Protein AF-A0A150L6Q6-F1 (afdb_monomer_lite)

Foldseek 3Di:
DPPFDADPPPRARDKFFAWKWDFDDDPVQWTQWIQIRVHDIQGFTFRHNADDPDWMKTWMAGPLGQIAIWTWGDHPRDTDIPPTPLRVVLSVQSCVVCVPPPDRDRYDDVVNVVSSNVSRNVRGDD

Radius of gyration: 14.44 Å; chains: 1; bounding box: 46×26×42 Å

Sequence (126 aa):
MNNVLLCSVCKYDYTHFIGTIQVTDNDEYQAYEFMVNQKYPITVKTKYEYRSQGNLHLLFRCEDGHFFIKSFDGHKGNVFIDDNQLMDELASYLNEVYKEEEKRSLSFDYGLLGNIEEFLFSKKID

Secondary structure (DSSP, 8-state):
-------TTT--S-EEEEEEEEEEEETTTEEEEEEETTTEEEEEEEE---BSTTEEEEEEEETT--EEEEEEEEETTEEEES--HHHHHHHHHHHHHTTT-SS--SS--HHHHHHHHHHHHHTB--

pLDDT: mean 90.19, std 9.94, range [41.0, 98.44]

Organism: NCBI:txid46224

Structure (mmCIF, N/CA/C/O backbone):
data_AF-A0A150L6Q6-F1
#
_entry.id   AF-A0A150L6Q6-F1
#
loop_
_atom_site.group_PDB
_atom_site.id
_atom_site.type_symbol
_atom_site.label_atom_id
_atom_site.label_alt_id
_atom_site.label_comp_id
_atom_site.label_asym_id
_atom_site.label_entity_id
_atom_site.label_seq_id
_atom_site.pdbx_PDB_ins_code
_atom_site.Cartn_x
_atom_site.Cartn_y
_atom_site.Cartn_z
_atom_site.occupancy
_atom_site.B_iso_or_equiv
_atom_site.auth_seq_id
_atom_site.auth_comp_id
_atom_site.auth_asym_id
_atom_site.auth_atom_id
_atom_site.pdbx_PDB_model_num
ATOM 1 N N . MET A 1 1 ? -26.112 -5.915 -11.288 1.00 41.00 1 MET A N 1
ATOM 2 C CA . MET A 1 1 ? -25.055 -6.485 -10.427 1.00 41.00 1 MET A CA 1
ATOM 3 C C . MET A 1 1 ? -24.664 -5.404 -9.441 1.00 41.00 1 MET A C 1
ATOM 5 O O . MET A 1 1 ? -24.257 -4.341 -9.890 1.00 41.00 1 MET A O 1
ATOM 9 N N . ASN A 1 2 ? -24.872 -5.619 -8.141 1.00 44.91 2 ASN A N 1
ATOM 10 C CA . ASN A 1 2 ? -24.336 -4.709 -7.130 1.00 44.91 2 ASN A CA 1
ATOM 11 C C . ASN A 1 2 ? -22.831 -4.972 -7.061 1.00 44.91 2 ASN A C 1
ATOM 13 O O . ASN A 1 2 ? -22.418 -6.021 -6.573 1.00 44.91 2 ASN A O 1
ATOM 17 N N . ASN A 1 3 ? -22.029 -4.065 -7.615 1.00 54.59 3 ASN A N 1
ATOM 18 C CA . ASN A 1 3 ? -20.575 -4.109 -7.488 1.00 54.59 3 ASN A CA 1
ATOM 19 C C . ASN A 1 3 ? -20.215 -3.656 -6.070 1.00 54.59 3 ASN A C 1
ATOM 21 O O . ASN A 1 3 ? -19.904 -2.491 -5.846 1.00 54.59 3 ASN A O 1
ATOM 25 N N . VAL A 1 4 ? -20.349 -4.567 -5.109 1.00 69.00 4 VAL A N 1
ATOM 26 C CA . VAL A 1 4 ? -19.935 -4.336 -3.725 1.00 69.00 4 VAL A CA 1
ATOM 27 C C . VAL A 1 4 ? -18.464 -4.716 -3.611 1.00 69.00 4 VAL A C 1
ATOM 29 O O . VAL A 1 4 ? -18.081 -5.830 -3.974 1.00 69.00 4 VAL A O 1
ATOM 32 N N . LEU A 1 5 ? -17.635 -3.791 -3.130 1.00 81.44 5 LEU A N 1
ATOM 33 C CA . LEU A 1 5 ? -16.254 -4.098 -2.779 1.00 81.44 5 LEU A CA 1
ATOM 34 C C . LEU A 1 5 ? -16.265 -4.911 -1.481 1.00 81.44 5 LEU A C 1
ATOM 36 O O . LEU A 1 5 ? -16.525 -4.371 -0.414 1.00 81.44 5 LEU A O 1
ATOM 40 N N . LEU A 1 6 ? -16.018 -6.216 -1.583 1.00 87.31 6 LEU A N 1
ATOM 41 C CA . LEU A 1 6 ? -15.963 -7.093 -0.416 1.00 87.31 6 LEU A CA 1
ATOM 42 C C . LEU A 1 6 ? -14.563 -7.087 0.194 1.00 87.31 6 LEU A C 1
ATOM 44 O O . LEU A 1 6 ? -13.565 -7.173 -0.528 1.00 87.31 6 LEU A O 1
ATOM 48 N N . CYS A 1 7 ? -14.496 -7.091 1.525 1.00 88.81 7 CYS A N 1
ATOM 49 C CA . CYS A 1 7 ? -13.259 -7.351 2.249 1.00 88.81 7 CYS A CA 1
ATOM 50 C C . CYS A 1 7 ? -12.671 -8.694 1.793 1.00 88.81 7 CYS A C 1
ATOM 52 O O . CYS A 1 7 ? -13.328 -9.735 1.889 1.00 88.81 7 CYS A O 1
ATOM 54 N N . SER A 1 8 ? -11.429 -8.707 1.305 1.00 88.31 8 SER A N 1
ATOM 55 C CA . SER A 1 8 ? -10.797 -9.946 0.834 1.00 88.31 8 SER A CA 1
ATOM 56 C C . SER A 1 8 ? -10.602 -10.966 1.961 1.00 88.31 8 SER A C 1
ATOM 58 O O . SER A 1 8 ? -10.683 -12.165 1.681 1.00 88.31 8 SER A O 1
ATOM 60 N N . VAL A 1 9 ? -10.458 -10.487 3.204 1.00 87.75 9 VAL A N 1
ATOM 61 C CA . VAL A 1 9 ? -10.214 -11.271 4.424 1.00 87.75 9 VAL A CA 1
ATOM 62 C C . VAL A 1 9 ? -11.490 -11.940 4.949 1.00 87.75 9 VAL A C 1
ATOM 64 O O . VAL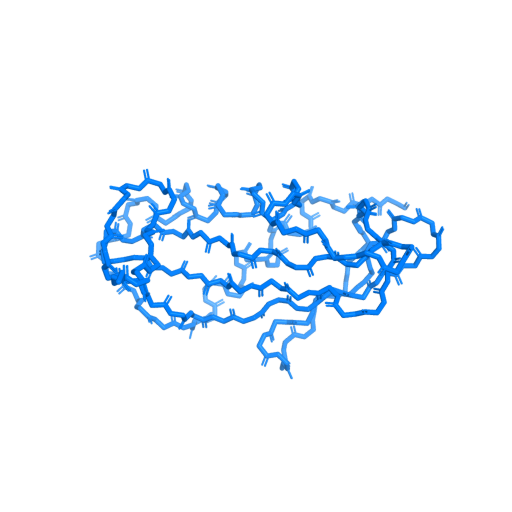 A 1 9 ? -11.567 -13.165 4.962 1.00 87.75 9 VAL A O 1
ATOM 67 N N . CYS A 1 10 ? -12.517 -11.171 5.338 1.00 90.50 10 CYS A N 1
ATOM 68 C CA . CYS A 1 10 ? -13.732 -11.712 5.978 1.00 90.50 10 CYS A CA 1
ATOM 69 C C . CYS A 1 10 ? -15.009 -11.637 5.124 1.00 90.50 10 CYS A C 1
ATOM 71 O O . CYS A 1 10 ? -16.068 -12.061 5.575 1.00 90.50 10 CYS A O 1
ATOM 73 N N . LYS A 1 11 ? -14.928 -11.123 3.888 1.00 88.88 11 LYS A N 1
ATOM 74 C CA . LYS A 1 11 ? -16.068 -10.934 2.964 1.00 88.88 11 LYS A CA 1
ATOM 75 C C . LYS A 1 11 ? -17.140 -9.942 3.437 1.00 88.88 11 LYS A C 1
ATOM 77 O O . LYS A 1 11 ? -18.223 -9.923 2.860 1.00 88.88 11 LYS A O 1
ATOM 82 N N . TYR A 1 12 ? -16.824 -9.091 4.416 1.00 84.38 12 TYR A N 1
ATOM 83 C CA . TYR A 1 12 ? -17.673 -7.962 4.812 1.00 84.38 12 TYR A CA 1
ATOM 84 C C . TYR A 1 12 ? -17.950 -7.030 3.622 1.00 84.38 12 TYR A C 1
ATOM 86 O O . TYR A 1 12 ? -17.063 -6.805 2.796 1.00 84.38 12 TYR A O 1
ATOM 94 N N . ASP A 1 13 ? -19.166 -6.500 3.540 1.00 83.19 13 ASP A N 1
ATOM 95 C CA . ASP A 1 13 ? -19.693 -5.708 2.423 1.00 83.19 13 ASP A CA 1
ATOM 96 C C . ASP A 1 13 ? -19.435 -4.201 2.544 1.00 83.19 13 ASP A C 1
ATOM 98 O O . ASP A 1 13 ? -19.246 -3.526 1.532 1.00 83.19 13 ASP A O 1
ATOM 102 N N . TYR A 1 14 ? -19.377 -3.671 3.766 1.00 81.56 14 TYR A N 1
ATOM 103 C CA . TYR A 1 14 ? -18.956 -2.293 4.021 1.00 81.56 14 TYR A CA 1
ATOM 104 C C . TYR A 1 14 ? -17.444 -2.192 4.232 1.00 81.56 14 TYR A C 1
ATOM 106 O O . TYR A 1 14 ? -16.867 -2.722 5.188 1.00 81.56 14 TYR A O 1
ATOM 114 N N . THR A 1 15 ? -16.798 -1.466 3.324 1.00 88.81 15 THR A N 1
ATOM 115 C CA . THR A 1 15 ? -15.360 -1.198 3.352 1.00 88.81 15 THR A CA 1
ATOM 116 C C . THR A 1 15 ? -15.106 0.284 3.145 1.00 88.81 15 THR A C 1
ATOM 118 O O . THR A 1 15 ? -15.659 0.887 2.224 1.00 88.81 15 THR A O 1
ATOM 121 N N . HIS A 1 16 ? -14.236 0.857 3.966 1.00 92.19 16 HIS A N 1
ATOM 122 C CA . HIS A 1 16 ? -13.851 2.260 3.906 1.00 92.19 16 HIS A CA 1
ATOM 123 C C . HIS A 1 16 ? -12.557 2.397 3.137 1.00 92.19 16 HIS A C 1
ATOM 125 O O . HIS A 1 16 ? -11.595 1.681 3.404 1.00 92.19 16 HIS A O 1
ATOM 131 N N . PHE A 1 17 ? -12.531 3.329 2.193 1.00 94.56 17 PHE A N 1
ATOM 132 C CA . PHE A 1 17 ? -11.289 3.775 1.585 1.00 94.56 17 PHE A CA 1
ATOM 133 C C . PHE A 1 17 ? -10.539 4.653 2.590 1.00 94.56 17 PHE A C 1
ATOM 135 O O . PHE A 1 17 ? -11.062 5.678 3.024 1.00 94.56 17 PHE A O 1
ATOM 142 N N . ILE A 1 18 ? -9.330 4.241 2.965 1.00 95.06 18 ILE A N 1
ATOM 143 C CA . ILE A 1 18 ? -8.541 4.898 4.012 1.00 95.06 18 ILE A CA 1
ATOM 144 C C . ILE A 1 18 ? -7.408 5.724 3.409 1.00 95.06 18 ILE A C 1
ATOM 146 O O . ILE A 1 18 ? -7.066 6.778 3.941 1.00 95.06 18 ILE A O 1
ATOM 150 N N . GLY A 1 19 ? -6.823 5.283 2.295 1.00 96.31 19 GLY A N 1
ATOM 151 C CA . GLY A 1 19 ? -5.738 6.033 1.684 1.00 96.31 19 GLY A CA 1
ATOM 152 C C . GLY A 1 19 ? -5.162 5.431 0.415 1.00 96.31 19 GLY A C 1
ATOM 153 O O . GLY A 1 19 ? -5.551 4.351 -0.024 1.00 96.31 19 GLY A O 1
ATOM 154 N N . THR A 1 20 ? -4.207 6.144 -0.169 1.00 97.81 20 THR A N 1
ATOM 155 C CA . THR A 1 20 ? -3.441 5.701 -1.336 1.00 97.81 20 THR A CA 1
ATOM 156 C C . THR A 1 20 ? -1.980 5.492 -0.987 1.00 97.81 20 THR A C 1
ATOM 158 O O . THR A 1 20 ? -1.417 6.278 -0.227 1.00 97.81 20 THR A O 1
ATOM 161 N N . ILE A 1 21 ? -1.337 4.536 -1.642 1.00 97.69 21 ILE A N 1
ATOM 162 C CA . ILE A 1 21 ? 0.118 4.401 -1.685 1.00 97.69 21 ILE A CA 1
ATOM 163 C C . ILE A 1 21 ? 0.511 4.439 -3.160 1.00 97.69 21 ILE A C 1
ATOM 165 O O . ILE A 1 21 ? 0.076 3.594 -3.936 1.00 97.69 21 ILE A O 1
ATOM 169 N N . GLN A 1 22 ? 1.274 5.449 -3.562 1.00 96.44 22 GLN A N 1
ATOM 170 C CA . GLN A 1 22 ? 1.866 5.523 -4.899 1.00 96.44 22 GLN A CA 1
ATOM 171 C C . GLN A 1 22 ? 3.330 5.126 -4.812 1.00 96.44 22 GLN A C 1
ATOM 173 O O . GLN A 1 22 ? 4.010 5.534 -3.872 1.00 96.44 22 GLN A O 1
ATOM 178 N N . VAL A 1 23 ? 3.806 4.343 -5.773 1.00 95.44 23 VAL A N 1
ATOM 179 C CA . VAL A 1 23 ? 5.175 3.821 -5.747 1.00 95.44 23 VAL A CA 1
ATOM 180 C C . VAL A 1 23 ? 5.953 4.338 -6.937 1.00 95.44 23 VAL A C 1
ATOM 182 O O . VAL A 1 23 ? 5.517 4.208 -8.082 1.00 95.44 23 VAL A O 1
ATOM 185 N N . THR A 1 24 ? 7.126 4.890 -6.648 1.00 93.50 24 THR A N 1
ATOM 186 C CA . THR A 1 24 ? 8.098 5.275 -7.661 1.00 93.50 24 THR A CA 1
ATOM 187 C C . THR A 1 24 ? 9.192 4.213 -7.727 1.00 93.50 24 THR A C 1
ATOM 189 O O . THR A 1 24 ? 9.891 3.960 -6.738 1.00 93.50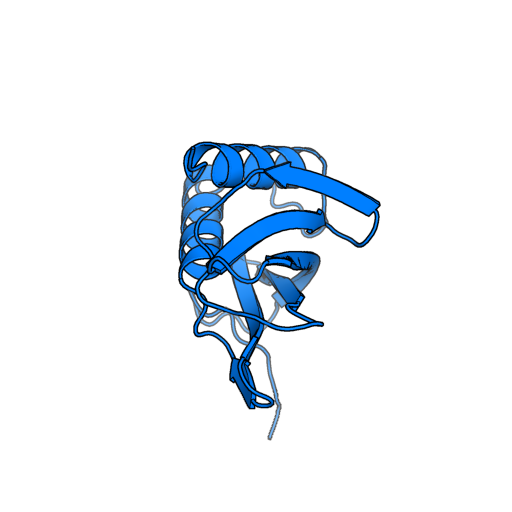 24 THR A O 1
ATOM 192 N N . ASP A 1 25 ? 9.315 3.580 -8.894 1.00 92.00 25 ASP A N 1
ATOM 193 C CA . ASP A 1 25 ? 10.259 2.498 -9.172 1.00 92.00 25 ASP A CA 1
ATOM 194 C C . ASP A 1 25 ? 11.347 2.894 -10.182 1.00 92.00 25 ASP A C 1
ATOM 196 O O . ASP A 1 25 ? 11.276 3.942 -10.832 1.00 92.00 25 ASP A O 1
ATOM 200 N N . ASN A 1 26 ? 12.385 2.064 -10.279 1.00 88.31 26 ASN A N 1
ATOM 201 C CA . ASN A 1 26 ? 13.478 2.220 -11.229 1.00 88.31 26 ASN A CA 1
ATOM 202 C C . ASN A 1 26 ? 13.666 0.988 -12.133 1.00 88.31 26 ASN A C 1
ATOM 204 O O . ASN A 1 26 ? 13.073 -0.078 -11.965 1.00 88.31 26 ASN A O 1
ATOM 208 N N . ASP A 1 27 ? 14.586 1.126 -13.086 1.00 86.00 27 ASP A N 1
ATOM 209 C CA . ASP A 1 27 ? 14.903 0.094 -14.074 1.00 86.00 27 ASP A CA 1
ATOM 210 C C . ASP A 1 27 ? 15.533 -1.185 -13.490 1.00 86.00 27 ASP A C 1
ATOM 212 O O . ASP A 1 27 ? 15.647 -2.187 -14.201 1.00 86.00 27 ASP A O 1
ATOM 216 N N . GLU A 1 28 ? 15.909 -1.168 -12.209 1.00 87.38 28 GLU A N 1
ATOM 217 C CA . GLU A 1 28 ? 16.516 -2.285 -11.484 1.00 87.38 28 GLU A CA 1
ATOM 218 C C . GLU A 1 28 ? 15.494 -3.125 -10.699 1.00 87.38 28 GLU A C 1
ATOM 220 O O . GLU A 1 28 ? 15.903 -3.977 -9.909 1.00 87.38 28 GLU A O 1
ATOM 225 N N . TYR A 1 29 ? 14.186 -2.927 -10.919 1.00 87.56 29 TYR A N 1
ATOM 226 C CA . TYR A 1 29 ? 13.108 -3.597 -10.170 1.00 87.56 29 TYR A CA 1
ATOM 227 C C . TYR A 1 29 ? 13.152 -3.260 -8.675 1.00 87.56 29 TYR A C 1
ATOM 229 O O . TYR A 1 29 ? 13.094 -4.128 -7.794 1.00 87.56 29 TYR A O 1
ATOM 237 N N . GLN A 1 30 ? 13.315 -1.969 -8.392 1.00 91.50 30 GLN A N 1
ATOM 238 C CA . GLN A 1 30 ? 13.375 -1.441 -7.038 1.00 91.50 30 GLN A CA 1
ATOM 239 C C . GLN A 1 30 ? 12.419 -0.264 -6.914 1.00 91.50 30 GLN A C 1
ATOM 241 O O . GLN A 1 30 ? 12.462 0.665 -7.720 1.00 91.50 30 GLN A O 1
ATOM 246 N N . ALA A 1 31 ? 11.610 -0.274 -5.863 1.00 92.62 31 ALA A N 1
ATOM 247 C CA . ALA A 1 31 ? 10.907 0.913 -5.412 1.00 92.62 31 ALA A CA 1
ATOM 248 C C . ALA A 1 31 ? 11.860 1.728 -4.540 1.00 92.62 31 ALA A C 1
ATOM 250 O O . ALA A 1 31 ? 12.526 1.154 -3.676 1.00 92.62 31 ALA A O 1
ATOM 251 N N . TYR A 1 32 ? 11.938 3.038 -4.766 1.00 93.38 32 TYR A N 1
ATOM 252 C CA . TYR A 1 32 ? 12.796 3.943 -3.990 1.00 93.38 32 TYR A CA 1
ATOM 253 C C . TYR A 1 32 ? 12.015 5.016 -3.225 1.00 93.38 32 TYR A C 1
ATOM 255 O O . TYR A 1 32 ? 12.559 5.640 -2.312 1.00 93.38 32 TYR A O 1
ATOM 263 N N . GLU A 1 33 ? 10.745 5.227 -3.569 1.00 95.12 33 GLU A N 1
ATOM 264 C CA . GLU A 1 33 ? 9.853 6.129 -2.849 1.00 95.12 33 GLU A CA 1
ATOM 265 C C . GLU A 1 33 ? 8.421 5.589 -2.834 1.00 95.12 33 GLU A C 1
ATOM 267 O O . GLU A 1 33 ? 7.891 5.160 -3.860 1.00 95.12 33 GLU A O 1
ATOM 272 N N . PHE A 1 34 ? 7.794 5.665 -1.661 1.00 96.62 34 PHE A N 1
ATOM 273 C CA . PHE A 1 34 ? 6.382 5.383 -1.442 1.00 96.62 34 PHE A CA 1
ATOM 274 C C . PHE A 1 34 ? 5.696 6.668 -0.981 1.00 96.62 34 PHE A C 1
ATOM 276 O O . PHE A 1 34 ? 5.980 7.185 0.097 1.00 96.62 34 PHE A O 1
ATOM 283 N N . MET A 1 35 ? 4.788 7.199 -1.790 1.00 97.38 35 MET A N 1
ATOM 284 C CA . MET A 1 35 ? 4.025 8.404 -1.486 1.00 97.38 35 MET A CA 1
ATOM 285 C C . MET A 1 35 ? 2.655 8.023 -0.918 1.00 97.38 35 MET A C 1
ATOM 287 O O . MET A 1 35 ? 1.742 7.631 -1.653 1.00 97.38 35 MET A O 1
ATOM 291 N N . VAL A 1 36 ? 2.488 8.166 0.397 1.00 97.62 36 VAL A N 1
ATOM 292 C CA . VAL A 1 36 ? 1.227 7.861 1.084 1.00 97.62 36 VAL A CA 1
ATOM 293 C C . VAL A 1 36 ? 0.317 9.091 1.084 1.00 97.62 36 VAL A C 1
ATOM 295 O O . VAL A 1 36 ? 0.726 10.196 1.449 1.00 97.62 36 VAL A O 1
ATOM 298 N N . ASN A 1 37 ? -0.935 8.911 0.655 1.00 96.12 37 ASN A N 1
ATOM 299 C CA . ASN A 1 37 ? -1.960 9.958 0.547 1.00 96.12 37 ASN A CA 1
ATOM 300 C C . ASN A 1 37 ? -1.507 11.220 -0.204 1.00 96.12 37 ASN A C 1
ATOM 302 O O . ASN A 1 37 ? -1.952 12.320 0.120 1.00 96.12 37 ASN A O 1
ATOM 306 N N . GLN A 1 38 ? -0.601 11.073 -1.181 1.00 94.44 38 GLN A N 1
ATOM 307 C CA . GLN A 1 38 ? -0.022 12.188 -1.951 1.00 94.44 38 GLN A CA 1
ATOM 308 C C . GLN A 1 38 ? 0.633 13.274 -1.075 1.00 94.44 38 GLN A C 1
ATOM 310 O O . GLN A 1 38 ? 0.766 14.424 -1.492 1.00 94.44 38 GLN A O 1
ATOM 315 N N . LYS A 1 39 ? 0.999 12.930 0.165 1.00 96.75 39 LYS A N 1
ATOM 316 C CA . LYS A 1 39 ? 1.428 13.897 1.180 1.00 96.75 39 LYS A CA 1
ATOM 317 C C . LYS A 1 39 ? 2.634 13.434 1.985 1.00 96.75 39 LYS A C 1
ATOM 319 O O . LYS A 1 39 ? 3.437 14.272 2.385 1.00 96.75 39 LYS A O 1
ATOM 324 N N . TYR A 1 40 ? 2.737 12.140 2.262 1.00 97.62 40 TYR A N 1
ATOM 325 C CA . TYR A 1 40 ? 3.739 11.584 3.162 1.00 97.62 40 TYR A CA 1
ATOM 326 C C . TYR A 1 40 ? 4.710 10.704 2.365 1.00 97.62 40 TYR A C 1
ATOM 328 O O . TYR A 1 40 ? 4.385 9.545 2.099 1.00 97.62 40 TYR A O 1
ATOM 336 N N . PRO A 1 41 ? 5.863 11.246 1.931 1.00 97.44 41 PRO A N 1
ATOM 337 C CA . PRO A 1 41 ? 6.879 10.458 1.247 1.00 97.44 41 PRO A CA 1
ATOM 338 C C . PRO A 1 41 ? 7.641 9.578 2.244 1.00 97.44 41 PRO A C 1
ATOM 340 O O . PRO A 1 41 ? 8.078 10.054 3.292 1.00 97.44 41 PRO A O 1
ATOM 343 N N . ILE A 1 42 ? 7.836 8.311 1.888 1.00 97.62 42 ILE A N 1
ATOM 344 C CA . ILE A 1 42 ? 8.694 7.353 2.588 1.00 97.62 42 ILE A CA 1
ATOM 345 C C . ILE A 1 42 ? 9.774 6.908 1.599 1.00 97.62 42 ILE A C 1
ATOM 347 O O . ILE A 1 42 ? 9.495 6.193 0.633 1.00 97.62 42 ILE A O 1
ATOM 351 N N . THR A 1 43 ? 11.011 7.357 1.812 1.00 96.81 43 THR A N 1
ATOM 352 C CA . THR A 1 43 ? 12.147 7.048 0.931 1.00 96.81 43 THR A CA 1
ATOM 353 C C . THR A 1 43 ? 12.880 5.809 1.432 1.00 96.81 43 THR A C 1
ATOM 355 O O . THR A 1 43 ? 13.629 5.862 2.408 1.00 96.81 43 THR A O 1
ATOM 358 N N . VAL A 1 44 ? 12.680 4.686 0.749 1.00 95.44 44 VAL A N 1
ATOM 359 C CA . VAL A 1 44 ? 13.292 3.400 1.088 1.00 95.44 44 VAL A CA 1
ATOM 360 C C . VAL A 1 44 ? 13.421 2.540 -0.161 1.00 95.44 44 VAL A C 1
ATOM 362 O O . VAL A 1 44 ? 12.497 2.448 -0.963 1.00 95.44 44 VAL A O 1
ATOM 365 N N . LYS A 1 45 ? 14.588 1.911 -0.316 1.00 95.06 45 LYS A N 1
ATOM 366 C CA . LYS A 1 45 ? 14.884 0.992 -1.413 1.00 95.06 45 LYS A CA 1
ATOM 367 C C . LYS A 1 45 ? 14.352 -0.393 -1.057 1.00 95.06 45 LYS A C 1
ATOM 369 O O . LYS A 1 45 ? 14.838 -0.997 -0.104 1.00 95.06 45 LYS A O 1
ATOM 374 N N . THR A 1 46 ? 13.374 -0.896 -1.797 1.00 94.31 46 THR A N 1
ATOM 375 C CA . THR A 1 46 ? 12.789 -2.235 -1.600 1.00 94.31 46 THR A CA 1
ATOM 376 C C . THR A 1 46 ? 12.686 -2.958 -2.938 1.00 94.31 46 THR A C 1
ATOM 378 O O . THR A 1 46 ? 12.608 -2.318 -3.988 1.00 94.31 46 THR A O 1
ATOM 381 N N . LYS A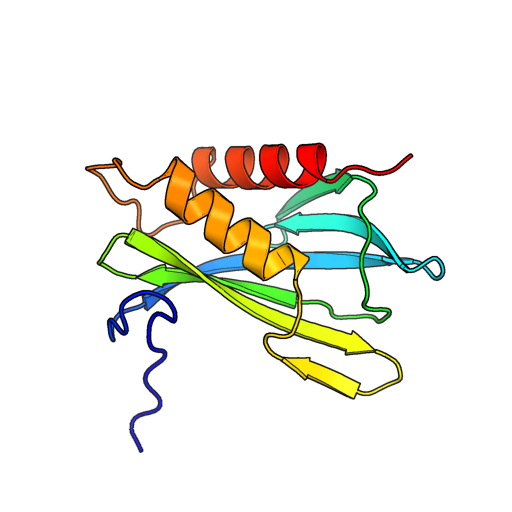 1 47 ? 12.708 -4.296 -2.925 1.00 93.12 47 LYS A N 1
ATOM 382 C CA . LYS A 1 47 ? 12.477 -5.079 -4.147 1.00 93.12 47 LYS A CA 1
ATOM 383 C C . LYS A 1 47 ? 11.052 -4.817 -4.649 1.00 93.12 47 LYS A C 1
ATOM 385 O O . LYS A 1 47 ? 10.108 -4.909 -3.869 1.00 93.12 47 LYS A O 1
ATOM 390 N N . TYR A 1 48 ? 10.905 -4.536 -5.941 1.00 90.88 48 TYR A N 1
ATOM 391 C CA . TYR A 1 48 ? 9.618 -4.211 -6.544 1.00 90.88 48 TYR A CA 1
ATOM 392 C C . TYR A 1 48 ? 9.520 -4.793 -7.954 1.00 90.88 48 TYR A C 1
ATOM 394 O O . TYR A 1 48 ? 10.324 -4.484 -8.826 1.00 90.88 48 TYR A O 1
ATOM 402 N N . GLU A 1 49 ? 8.566 -5.693 -8.176 1.00 85.12 49 GLU A N 1
ATOM 403 C CA . GLU A 1 49 ? 8.541 -6.533 -9.385 1.00 85.12 49 GLU A CA 1
ATOM 404 C C . GLU A 1 49 ? 7.944 -5.827 -10.614 1.00 85.12 49 GLU A C 1
ATOM 406 O O . GLU A 1 49 ? 8.047 -6.320 -11.740 1.00 85.12 49 GLU A O 1
ATOM 411 N N . TYR A 1 50 ? 7.382 -4.636 -10.411 1.00 86.00 50 TYR A N 1
ATOM 412 C CA . TYR A 1 50 ? 6.726 -3.831 -11.433 1.00 86.00 50 TYR A CA 1
ATOM 413 C C . TYR A 1 50 ? 7.610 -2.679 -11.902 1.00 86.00 50 TYR A C 1
ATOM 415 O O . TYR A 1 50 ? 8.507 -2.238 -11.189 1.00 86.00 50 TYR A O 1
ATOM 423 N N . ARG A 1 51 ? 7.391 -2.249 -13.152 1.00 77.25 51 ARG A N 1
ATOM 424 C CA . ARG A 1 51 ? 8.225 -1.237 -13.814 1.00 77.25 51 ARG A CA 1
ATOM 425 C C . ARG A 1 51 ? 7.376 -0.358 -14.714 1.00 77.25 51 ARG A C 1
ATOM 427 O O . ARG A 1 51 ? 7.226 -0.659 -15.909 1.00 77.25 51 ARG A O 1
ATOM 434 N N . SER A 1 52 ? 6.782 0.692 -14.149 1.00 72.19 52 SER A N 1
ATOM 435 C CA . SER A 1 52 ? 6.018 1.669 -14.926 1.00 72.19 52 SER A CA 1
ATOM 436 C C . SER A 1 52 ? 5.613 2.910 -14.137 1.00 72.19 52 SER A C 1
ATOM 438 O O . SER A 1 52 ? 5.566 2.930 -12.914 1.00 72.19 52 SER A O 1
ATOM 440 N N . GLN A 1 53 ? 5.217 3.946 -14.876 1.00 65.75 53 GLN A N 1
ATOM 441 C CA . GLN A 1 53 ? 4.526 5.087 -14.294 1.00 65.75 53 GLN A CA 1
ATOM 442 C C . GLN A 1 53 ? 3.097 4.689 -13.914 1.00 65.75 53 GLN A C 1
ATOM 444 O O . GLN A 1 53 ? 2.360 4.149 -14.738 1.00 65.75 53 GLN A O 1
ATOM 449 N N . GLY A 1 54 ? 2.694 5.021 -12.687 1.00 72.12 54 GLY A N 1
ATOM 450 C CA . GLY A 1 54 ? 1.308 4.886 -12.241 1.00 72.12 54 GLY A CA 1
ATOM 451 C C . GLY A 1 54 ? 1.015 3.698 -11.328 1.00 72.12 54 GLY A C 1
ATOM 452 O O . GLY A 1 54 ? -0.158 3.353 -11.206 1.00 72.12 54 GLY A O 1
ATOM 453 N N . ASN A 1 55 ? 2.023 3.108 -10.670 1.00 91.62 55 ASN A N 1
ATOM 454 C CA . ASN A 1 55 ? 1.766 2.118 -9.625 1.00 91.62 55 ASN A CA 1
ATOM 455 C C . ASN A 1 55 ? 1.021 2.785 -8.462 1.00 91.62 55 ASN A C 1
ATOM 457 O O . ASN A 1 55 ? 1.546 3.676 -7.781 1.00 91.62 55 ASN A O 1
ATOM 461 N N . LEU A 1 56 ? -0.234 2.390 -8.285 1.00 95.31 56 LEU A N 1
ATOM 462 C CA . LEU A 1 56 ? -1.156 2.970 -7.325 1.00 95.31 56 LEU A CA 1
ATOM 463 C C . LEU A 1 56 ? -1.836 1.850 -6.557 1.00 95.31 56 LEU A C 1
ATOM 465 O O . LEU A 1 56 ? -2.439 0.948 -7.132 1.00 95.31 56 LEU A O 1
ATOM 469 N N . HIS A 1 57 ? -1.817 1.976 -5.241 1.00 96.88 57 HIS A N 1
ATOM 470 C CA . HIS A 1 57 ? -2.447 1.033 -4.341 1.00 96.88 57 HIS A CA 1
ATOM 471 C C . HIS A 1 57 ? -3.473 1.759 -3.483 1.00 96.88 57 HIS A C 1
ATOM 473 O O . HIS A 1 57 ? -3.213 2.840 -2.947 1.00 96.88 57 HIS A O 1
ATOM 479 N N . LEU A 1 58 ? -4.659 1.175 -3.370 1.00 96.94 58 LEU A N 1
ATOM 480 C CA . LEU A 1 58 ? -5.771 1.703 -2.594 1.00 96.94 58 LEU A CA 1
ATOM 481 C C . LEU A 1 58 ? -5.899 0.885 -1.314 1.00 96.94 58 LEU A C 1
ATOM 483 O O . LEU A 1 58 ? -6.176 -0.312 -1.369 1.00 96.94 58 LEU A O 1
ATOM 487 N N . LEU A 1 59 ? -5.699 1.533 -0.172 1.00 97.06 59 LEU A N 1
ATOM 488 C CA . LEU A 1 59 ? -5.815 0.924 1.143 1.00 97.06 59 LEU A CA 1
ATOM 489 C C . LEU A 1 59 ? -7.247 1.057 1.653 1.00 97.06 59 LEU A C 1
ATOM 491 O O . LEU A 1 59 ? -7.786 2.163 1.759 1.00 97.06 59 LEU A O 1
ATOM 495 N N . PHE A 1 60 ? -7.833 -0.075 2.019 1.00 95.56 60 PHE A N 1
ATOM 496 C CA . PHE A 1 60 ? -9.165 -0.162 2.593 1.00 95.56 60 PHE A CA 1
ATOM 497 C C . PHE A 1 60 ? -9.127 -0.771 3.992 1.00 95.56 60 PHE A C 1
ATOM 499 O O . PHE A 1 60 ? -8.237 -1.559 4.313 1.00 95.56 60 PHE A O 1
ATOM 506 N N . ARG A 1 61 ? -10.141 -0.448 4.799 1.00 93.62 61 ARG A N 1
ATOM 507 C CA . ARG A 1 61 ? -10.427 -1.105 6.081 1.00 93.62 61 ARG A CA 1
ATOM 508 C C . ARG A 1 61 ? -11.912 -1.454 6.149 1.00 93.62 61 ARG A C 1
ATOM 510 O O . ARG A 1 61 ? -12.752 -0.608 5.848 1.00 93.62 61 ARG A O 1
ATOM 517 N N . CYS A 1 62 ? -12.260 -2.691 6.494 1.00 92.06 62 CYS A N 1
ATOM 518 C CA . CYS A 1 62 ? -13.663 -3.068 6.717 1.00 92.06 62 CYS A CA 1
ATOM 519 C C . CYS A 1 62 ? -14.118 -2.754 8.150 1.00 92.06 62 CYS A C 1
ATOM 521 O O . CYS A 1 62 ? -13.289 -2.504 9.023 1.00 92.06 62 CYS A O 1
ATOM 523 N N . GLU A 1 63 ? -15.423 -2.835 8.418 1.00 89.06 63 GLU A N 1
ATOM 524 C CA . GLU A 1 63 ? -15.991 -2.653 9.771 1.00 89.06 63 GLU A CA 1
ATOM 525 C C . GLU A 1 63 ? -15.431 -3.660 10.795 1.00 89.06 63 GLU A C 1
ATOM 527 O O . GLU A 1 63 ? -15.203 -3.335 11.964 1.00 89.06 63 GLU A O 1
ATOM 532 N N . ASP A 1 64 ? -15.087 -4.870 10.337 1.00 88.62 64 ASP A N 1
ATOM 533 C CA . ASP A 1 64 ? -14.382 -5.865 11.156 1.00 88.62 64 ASP A CA 1
ATOM 534 C C . ASP A 1 64 ? -12.915 -5.500 11.463 1.00 88.62 64 ASP A C 1
ATOM 536 O O . ASP A 1 64 ? -12.224 -6.228 12.169 1.00 88.62 64 ASP A O 1
ATOM 540 N N . GLY A 1 65 ? -12.436 -4.355 10.979 1.00 90.50 65 GLY A N 1
ATOM 541 C CA . GLY A 1 65 ? -11.104 -3.829 11.250 1.00 90.50 65 GLY A CA 1
ATOM 542 C C . GLY A 1 65 ? -10.015 -4.341 10.316 1.00 90.50 65 GLY A C 1
ATOM 543 O O . GLY A 1 65 ? -8.908 -3.812 10.394 1.00 90.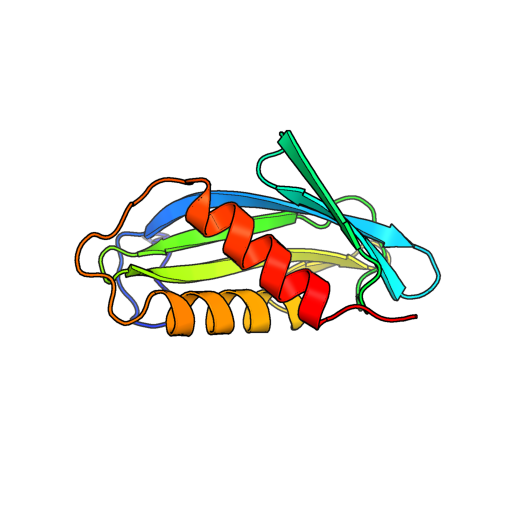50 65 GLY A O 1
ATOM 544 N N . HIS A 1 66 ? -10.318 -5.292 9.425 1.00 93.25 66 HIS A N 1
ATOM 545 C CA . HIS A 1 66 ? -9.331 -5.854 8.509 1.00 93.25 66 HIS A CA 1
ATOM 546 C C . HIS A 1 66 ? -8.914 -4.856 7.433 1.00 93.25 66 HIS A C 1
ATOM 548 O O . HIS A 1 66 ? -9.757 -4.279 6.737 1.00 93.25 66 HIS A O 1
ATOM 554 N N . PHE A 1 67 ? -7.607 -4.730 7.254 1.00 95.31 67 PHE A N 1
ATOM 555 C CA . PHE A 1 67 ? -6.989 -4.040 6.140 1.00 95.31 67 PHE A CA 1
ATOM 556 C C . PHE A 1 67 ? -6.926 -4.943 4.912 1.00 95.31 67 PHE A C 1
ATOM 558 O O . PHE A 1 67 ? -6.639 -6.138 5.001 1.00 95.31 67 PHE A O 1
ATOM 565 N N . PHE A 1 68 ? -7.159 -4.354 3.747 1.00 95.75 68 PHE A N 1
ATOM 566 C CA . PHE A 1 68 ? -6.827 -4.966 2.467 1.00 95.75 68 PHE A CA 1
ATOM 567 C C . PHE A 1 68 ? -6.438 -3.882 1.470 1.00 95.75 68 PHE A C 1
ATOM 569 O O . PHE A 1 68 ? -6.851 -2.727 1.594 1.00 95.75 68 PHE A O 1
ATOM 576 N N . ILE A 1 69 ? -5.634 -4.258 0.483 1.00 96.69 69 ILE A N 1
ATOM 577 C CA . ILE A 1 69 ? -5.123 -3.336 -0.523 1.00 96.69 69 ILE A CA 1
ATOM 578 C C . ILE A 1 69 ? -5.596 -3.803 -1.894 1.00 96.69 69 ILE A C 1
ATOM 580 O O . ILE A 1 69 ? -5.599 -4.998 -2.182 1.00 96.69 69 ILE A O 1
ATOM 584 N N . LYS A 1 70 ? -6.039 -2.852 -2.718 1.00 95.25 70 LYS A N 1
ATOM 585 C CA . LYS A 1 70 ? -6.251 -3.063 -4.149 1.00 95.25 70 LYS A CA 1
ATOM 586 C C . LYS A 1 70 ? -5.101 -2.447 -4.915 1.00 95.25 70 LYS A C 1
ATOM 588 O O .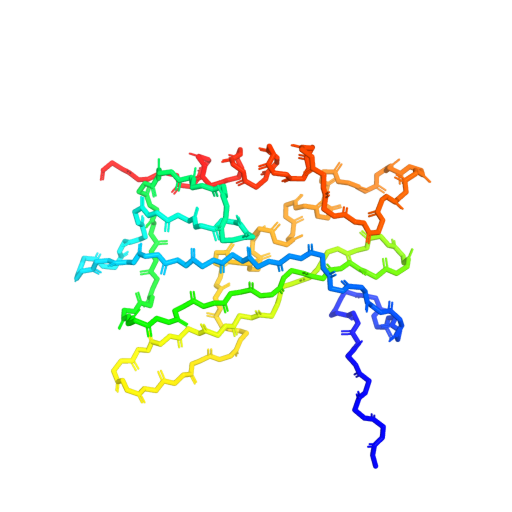 LYS A 1 70 ? -4.881 -1.241 -4.803 1.00 95.25 70 LYS A O 1
ATOM 593 N N . SER A 1 71 ? -4.375 -3.273 -5.652 1.00 94.75 71 SER A N 1
ATOM 594 C CA . SER A 1 71 ? -3.124 -2.885 -6.302 1.00 94.75 71 SER A CA 1
ATOM 595 C C . SER A 1 71 ? -3.321 -2.737 -7.797 1.00 94.75 71 SER A C 1
ATOM 597 O O . SER A 1 71 ? -3.981 -3.571 -8.411 1.00 94.75 71 SER A O 1
ATOM 599 N N . PHE A 1 72 ? -2.758 -1.675 -8.364 1.00 94.50 72 PHE A N 1
ATOM 600 C CA . PHE A 1 72 ? -2.737 -1.411 -9.794 1.00 94.50 72 PHE A CA 1
ATOM 601 C C . PHE A 1 72 ? -1.300 -1.104 -10.187 1.00 94.50 72 PHE A C 1
ATOM 603 O O . PHE A 1 72 ? -0.799 -0.015 -9.911 1.00 94.50 72 PHE A O 1
ATOM 610 N N . ASP A 1 73 ? -0.652 -2.063 -10.830 1.00 92.94 73 ASP A N 1
ATOM 611 C CA . ASP A 1 73 ? 0.766 -1.991 -11.142 1.00 92.94 73 ASP A CA 1
ATOM 612 C C . ASP A 1 73 ? 0.994 -2.034 -12.647 1.00 92.94 73 ASP A C 1
ATOM 614 O O . ASP A 1 73 ? 0.444 -2.874 -13.363 1.00 92.94 73 ASP A O 1
ATOM 618 N N . GLY A 1 74 ? 1.820 -1.125 -13.155 1.00 89.44 74 GLY A N 1
ATOM 619 C CA . GLY A 1 74 ? 2.148 -1.092 -14.570 1.00 89.44 74 GLY A CA 1
ATOM 620 C C . GLY A 1 74 ? 3.385 -1.934 -14.880 1.00 89.44 74 GLY A C 1
ATOM 621 O O . GLY A 1 74 ? 4.420 -1.837 -14.220 1.00 89.44 74 GLY A O 1
ATOM 622 N N . HIS A 1 75 ? 3.334 -2.715 -15.958 1.00 86.62 75 HIS A N 1
ATOM 623 C CA . HIS A 1 75 ? 4.532 -3.327 -16.528 1.00 86.62 75 HIS A CA 1
ATOM 624 C C . HIS A 1 75 ? 4.375 -3.547 -18.037 1.00 86.62 75 HIS A C 1
ATOM 626 O O . HIS A 1 75 ? 3.435 -4.194 -18.501 1.00 86.62 75 HIS A O 1
ATOM 632 N N . LYS A 1 76 ? 5.317 -3.005 -18.825 1.00 84.44 76 LYS A N 1
ATOM 633 C CA . LYS A 1 76 ? 5.375 -3.151 -20.299 1.00 84.44 76 LYS A CA 1
ATOM 634 C C . LYS A 1 76 ? 4.063 -2.792 -21.022 1.00 84.44 76 LYS A C 1
ATOM 636 O O . LYS A 1 76 ? 3.662 -3.471 -21.962 1.00 84.44 76 LYS A O 1
ATOM 641 N N . GLY A 1 77 ? 3.399 -1.722 -20.583 1.00 82.44 77 GLY A N 1
ATOM 642 C CA . GLY A 1 77 ? 2.147 -1.240 -21.180 1.00 82.44 77 GLY A CA 1
ATOM 643 C C . GLY A 1 77 ? 0.890 -2.005 -20.750 1.00 82.44 77 GLY A C 1
ATOM 644 O O . GLY A 1 77 ? -0.193 -1.670 -21.217 1.00 82.44 77 GLY A O 1
ATOM 645 N N . ASN A 1 78 ? 1.018 -2.989 -19.855 1.00 86.81 78 ASN A N 1
ATOM 646 C CA . ASN A 1 78 ? -0.108 -3.663 -19.212 1.00 86.81 78 ASN A CA 1
ATOM 647 C C . ASN A 1 78 ? -0.280 -3.163 -17.775 1.00 86.81 78 ASN A C 1
ATOM 649 O O . ASN A 1 78 ? 0.692 -2.732 -17.152 1.00 86.81 78 ASN A O 1
ATOM 653 N N . VAL A 1 79 ? -1.506 -3.269 -17.257 1.00 88.62 79 VAL A N 1
ATOM 654 C CA . VAL A 1 79 ? -1.828 -3.046 -15.843 1.00 88.62 79 VAL A CA 1
ATOM 655 C C . VAL A 1 79 ? -2.191 -4.387 -15.215 1.00 88.62 79 VAL A C 1
ATOM 657 O O . VAL A 1 79 ? -3.092 -5.073 -15.699 1.00 88.62 79 VAL A O 1
ATOM 660 N N . PHE A 1 80 ? -1.486 -4.740 -14.149 1.00 89.81 80 PHE A N 1
ATOM 661 C CA . PHE A 1 80 ? -1.723 -5.910 -13.317 1.00 89.81 80 PHE A CA 1
ATOM 662 C C . PHE A 1 80 ? -2.518 -5.468 -12.092 1.00 89.81 80 PHE A C 1
ATOM 664 O O . PHE A 1 80 ? -2.252 -4.407 -11.525 1.00 89.81 80 PHE A O 1
ATOM 671 N N . ILE A 1 81 ? -3.539 -6.244 -11.732 1.00 91.25 81 ILE A N 1
ATOM 672 C CA . ILE A 1 81 ? -4.452 -5.912 -10.638 1.00 91.25 81 ILE A CA 1
ATOM 673 C C . ILE A 1 81 ? -4.343 -6.997 -9.577 1.00 91.25 81 ILE A C 1
ATOM 675 O O . ILE A 1 81 ? -4.502 -8.170 -9.906 1.00 91.25 81 ILE A O 1
ATOM 679 N N . ASP A 1 82 ? -4.128 -6.586 -8.326 1.00 88.94 82 ASP A N 1
ATOM 680 C CA . ASP A 1 82 ? -4.046 -7.471 -7.153 1.00 88.94 82 ASP A CA 1
ATOM 681 C C . ASP A 1 82 ? -3.006 -8.606 -7.297 1.00 88.94 82 ASP A C 1
ATOM 683 O O . ASP A 1 82 ? -3.246 -9.732 -6.871 1.00 88.94 82 ASP A O 1
ATOM 687 N N . ASP A 1 83 ? -1.853 -8.305 -7.905 1.00 87.06 83 ASP A N 1
ATOM 688 C CA . ASP A 1 83 ? -0.746 -9.255 -8.133 1.00 87.06 83 ASP A CA 1
ATOM 689 C C . ASP A 1 83 ? 0.574 -8.740 -7.507 1.00 87.06 83 ASP A C 1
ATOM 691 O O . ASP A 1 83 ? 1.683 -9.079 -7.918 1.00 87.06 83 ASP A O 1
ATOM 695 N N . ASN A 1 84 ? 0.477 -7.838 -6.522 1.00 91.62 84 ASN A N 1
ATOM 696 C CA . ASN A 1 84 ? 1.635 -7.217 -5.876 1.00 91.62 84 ASN A CA 1
ATOM 697 C C . ASN A 1 84 ? 1.883 -7.806 -4.484 1.00 91.62 84 ASN A C 1
ATOM 699 O O . ASN A 1 84 ? 1.278 -7.385 -3.495 1.00 91.62 84 ASN A O 1
ATOM 703 N N . GLN A 1 85 ? 2.853 -8.723 -4.415 1.00 93.75 85 GLN A N 1
ATOM 704 C CA . GLN A 1 85 ? 3.231 -9.420 -3.185 1.00 93.75 85 GLN A CA 1
ATOM 705 C C . GLN A 1 85 ? 3.621 -8.465 -2.043 1.00 93.75 85 GLN A C 1
ATOM 707 O O . GLN A 1 85 ? 3.287 -8.728 -0.890 1.00 93.75 85 GLN A O 1
ATOM 712 N N . LEU A 1 86 ? 4.296 -7.343 -2.327 1.00 95.25 86 LEU A N 1
ATOM 713 C CA . LEU A 1 86 ? 4.695 -6.388 -1.285 1.00 95.25 86 LEU A CA 1
ATOM 714 C C . LEU A 1 86 ? 3.466 -5.769 -0.601 1.00 95.25 86 LEU A C 1
ATOM 716 O O . LEU A 1 86 ? 3.472 -5.560 0.612 1.00 95.25 86 LEU A O 1
ATOM 720 N N . MET A 1 87 ? 2.406 -5.505 -1.367 1.00 96.56 87 MET A N 1
ATOM 721 C CA . MET A 1 87 ? 1.149 -4.972 -0.838 1.00 96.56 87 MET A CA 1
ATOM 722 C C . MET A 1 87 ? 0.332 -6.026 -0.091 1.00 96.56 87 MET A C 1
ATOM 724 O O . MET A 1 87 ? -0.267 -5.710 0.937 1.00 96.56 87 MET A O 1
ATOM 728 N N . ASP A 1 88 ? 0.339 -7.277 -0.549 1.00 95.50 88 ASP A N 1
ATOM 729 C CA . ASP A 1 88 ? -0.307 -8.380 0.173 1.00 95.50 88 ASP A CA 1
ATOM 730 C C . ASP A 1 88 ? 0.356 -8.626 1.536 1.00 95.50 88 ASP A C 1
ATOM 732 O O . ASP A 1 88 ? -0.315 -8.815 2.559 1.00 95.50 88 ASP A O 1
ATOM 736 N N . GLU A 1 89 ? 1.687 -8.566 1.571 1.00 97.44 89 GLU A N 1
ATOM 737 C CA . GLU A 1 89 ? 2.469 -8.655 2.800 1.00 97.44 89 GLU A CA 1
ATOM 738 C C . GLU A 1 89 ? 2.222 -7.456 3.723 1.00 97.44 89 GLU A C 1
ATOM 740 O O . GLU A 1 89 ? 2.059 -7.654 4.928 1.00 97.44 89 GLU A O 1
ATOM 745 N N . LEU A 1 90 ? 2.119 -6.235 3.180 1.00 97.94 90 LEU A N 1
ATOM 746 C CA . LEU A 1 90 ? 1.766 -5.043 3.957 1.00 97.94 90 LEU A CA 1
ATOM 747 C C . LEU A 1 90 ? 0.375 -5.183 4.585 1.00 97.94 90 LEU A C 1
ATOM 749 O O . LEU A 1 90 ? 0.212 -4.947 5.780 1.00 97.94 90 LEU A O 1
ATOM 753 N N . ALA A 1 91 ? -0.631 -5.595 3.811 1.00 97.38 91 ALA A N 1
ATOM 754 C CA . ALA A 1 91 ? -1.981 -5.799 4.330 1.00 97.38 91 ALA A CA 1
ATOM 755 C C . ALA A 1 91 ? -1.997 -6.861 5.443 1.00 97.38 91 ALA A C 1
ATOM 757 O O . ALA A 1 91 ? -2.654 -6.679 6.468 1.00 97.38 91 ALA A O 1
ATOM 758 N N . SER A 1 92 ? -1.241 -7.947 5.270 1.00 97.81 92 SER A N 1
ATOM 759 C CA . SER A 1 92 ? -1.097 -9.001 6.280 1.00 97.81 92 SER A CA 1
ATOM 760 C C . SER A 1 92 ? -0.428 -8.486 7.558 1.00 97.81 92 SER A C 1
ATOM 762 O O . SER A 1 92 ? -0.940 -8.719 8.650 1.00 97.81 92 SER A O 1
ATOM 764 N N . TYR A 1 93 ? 0.664 -7.728 7.428 1.00 98.25 93 TYR A N 1
ATOM 765 C CA . TYR A 1 93 ? 1.347 -7.087 8.553 1.00 98.25 93 TYR A CA 1
ATOM 766 C C . TYR A 1 93 ? 0.412 -6.151 9.328 1.00 98.25 93 TYR A C 1
ATOM 768 O O . TYR A 1 93 ? 0.300 -6.268 10.547 1.00 98.25 93 TYR A O 1
ATOM 776 N N . LEU A 1 94 ? -0.321 -5.275 8.631 1.00 96.88 94 LEU A N 1
ATOM 777 C CA . LEU A 1 94 ? -1.274 -4.363 9.266 1.00 96.88 94 LEU A CA 1
ATOM 778 C C . LEU A 1 94 ? -2.378 -5.128 10.011 1.00 96.88 94 LEU A C 1
ATOM 780 O O . LEU A 1 94 ? -2.737 -4.760 11.125 1.00 96.88 94 LEU A O 1
ATOM 784 N N . ASN A 1 95 ? -2.898 -6.215 9.441 1.00 96.19 95 ASN A N 1
ATOM 785 C CA . ASN A 1 95 ? -3.902 -7.037 10.119 1.00 96.19 95 ASN A CA 1
ATOM 786 C C . ASN A 1 95 ? -3.385 -7.684 11.410 1.00 96.19 95 ASN A C 1
ATOM 788 O O . ASN A 1 95 ? -4.148 -7.797 12.366 1.00 96.19 95 ASN A O 1
ATOM 792 N N . GLU A 1 96 ? -2.112 -8.080 11.461 1.00 96.12 96 GLU A N 1
ATOM 793 C CA . GLU A 1 96 ? -1.512 -8.630 12.680 1.00 96.12 96 GLU A CA 1
ATOM 794 C C . GLU A 1 96 ? -1.254 -7.545 13.732 1.00 96.12 96 GLU A C 1
ATOM 796 O O . GLU A 1 96 ? -1.634 -7.721 14.889 1.00 96.12 96 GLU A O 1
ATOM 801 N N . VAL A 1 97 ? -0.688 -6.397 13.339 1.00 95.31 97 VAL A N 1
ATOM 802 C CA . VAL A 1 97 ? -0.424 -5.270 14.257 1.00 95.31 97 VAL A CA 1
ATOM 803 C C . VAL A 1 97 ? -1.709 -4.763 14.913 1.00 95.31 97 VAL A C 1
ATOM 805 O O . VAL A 1 97 ? -1.730 -4.462 16.105 1.00 95.31 97 VAL A O 1
ATOM 808 N N . TYR A 1 98 ? -2.796 -4.693 14.147 1.00 93.50 98 TYR A N 1
ATOM 809 C CA . TYR A 1 98 ? -4.064 -4.111 14.587 1.00 93.50 98 TYR A CA 1
ATOM 810 C C . TYR A 1 98 ? -5.094 -5.139 15.077 1.00 93.50 98 TYR A C 1
ATOM 812 O O . TYR A 1 98 ? -6.250 -4.789 15.323 1.00 93.50 98 TYR A O 1
ATOM 820 N N . LYS A 1 99 ? -4.697 -6.404 15.245 1.00 90.88 99 LYS A N 1
ATOM 821 C CA . LYS A 1 99 ? -5.599 -7.516 15.579 1.00 90.88 99 LYS A CA 1
ATOM 822 C C . LYS A 1 99 ? -6.380 -7.316 16.880 1.00 90.88 99 LYS A C 1
ATOM 824 O O . LYS A 1 99 ? -7.545 -7.702 16.961 1.00 90.88 99 LYS A O 1
ATOM 829 N N . GLU A 1 100 ? -5.742 -6.725 17.887 1.00 86.00 100 GLU A N 1
ATOM 830 C CA . GLU A 1 100 ? -6.308 -6.524 19.231 1.00 86.00 100 GLU A CA 1
ATOM 831 C C . GLU A 1 100 ? -6.853 -5.102 19.454 1.00 86.00 100 GLU A C 1
ATOM 833 O O . GLU A 1 100 ? -7.263 -4.751 20.560 1.00 86.00 100 GLU A O 1
ATOM 838 N N . GLU A 1 101 ? -6.874 -4.253 18.423 1.00 83.44 101 GLU A N 1
ATOM 839 C CA . GLU A 1 101 ? -7.283 -2.859 18.572 1.00 83.44 101 GLU A CA 1
ATOM 840 C C . GLU A 1 101 ? -8.813 -2.739 18.747 1.00 83.44 101 GLU A C 1
ATOM 842 O O . GLU A 1 101 ? -9.589 -2.842 17.792 1.00 83.44 101 GLU A O 1
ATOM 847 N N . GLU A 1 102 ? -9.262 -2.496 19.986 1.00 65.81 102 GLU A N 1
ATOM 848 C CA . GLU A 1 102 ? -10.688 -2.339 20.332 1.00 65.81 102 GLU A CA 1
ATOM 849 C C . GLU A 1 102 ? -11.338 -1.103 19.683 1.00 65.81 102 GLU A C 1
ATOM 851 O O . GLU A 1 102 ? -12.546 -1.088 19.435 1.00 65.81 102 GLU A O 1
ATOM 856 N N . LYS A 1 103 ? -10.556 -0.051 19.396 1.00 64.25 103 LYS A N 1
ATOM 857 C CA . LYS A 1 103 ? -11.030 1.190 18.761 1.00 64.25 103 LYS A CA 1
ATOM 858 C C . LYS A 1 103 ? -10.502 1.303 17.340 1.00 64.25 103 LYS A C 1
ATOM 860 O O . LYS A 1 103 ? -9.425 1.833 17.097 1.00 64.25 103 LYS A O 1
ATOM 865 N N . ARG A 1 104 ? -11.318 0.853 16.394 1.00 72.25 104 ARG A N 1
ATOM 866 C CA . ARG A 1 104 ? -10.992 0.854 14.968 1.00 72.25 104 ARG A CA 1
ATOM 867 C C . ARG A 1 104 ? -11.223 2.242 14.382 1.00 72.25 104 ARG A C 1
ATOM 869 O O . ARG A 1 104 ? -12.356 2.627 14.104 1.00 72.25 104 ARG A O 1
ATOM 876 N N . SER A 1 105 ? -10.149 3.003 14.190 1.00 79.00 105 SER A N 1
ATOM 877 C CA . SER A 1 105 ? -10.207 4.198 13.345 1.00 79.00 105 SER A CA 1
ATOM 878 C C . SER A 1 105 ? -10.529 3.781 11.906 1.00 79.00 105 SER A C 1
ATOM 880 O O . SER A 1 105 ? -9.767 3.053 11.269 1.00 79.00 105 SER A O 1
ATOM 882 N N . LEU A 1 106 ? -11.657 4.248 11.372 1.00 86.25 106 LEU A N 1
ATOM 883 C CA . LEU A 1 106 ? -12.026 4.088 9.957 1.00 86.25 106 LEU A CA 1
ATOM 884 C C . LEU A 1 106 ? -11.458 5.230 9.098 1.00 86.25 106 LEU A C 1
ATOM 886 O O . LEU A 1 106 ? -11.987 5.560 8.041 1.00 86.25 106 LEU A O 1
ATOM 890 N N . SER A 1 107 ? -10.390 5.866 9.576 1.00 88.50 107 SER A N 1
ATOM 891 C CA . SER A 1 107 ? -9.721 6.981 8.919 1.00 88.50 107 SER A CA 1
ATOM 892 C C . SER A 1 107 ? -8.212 6.804 8.979 1.00 88.50 107 SER A C 1
ATOM 894 O O . SER A 1 107 ? -7.695 6.088 9.835 1.00 88.50 107 SER A O 1
ATOM 896 N N . PHE A 1 108 ? -7.505 7.460 8.063 1.00 92.31 108 PHE A N 1
ATOM 897 C CA . PHE A 1 108 ? -6.052 7.463 8.081 1.00 92.31 108 PHE A CA 1
ATOM 898 C C . PHE A 1 108 ? -5.535 8.269 9.273 1.00 92.31 108 PHE A C 1
ATOM 900 O O . PHE A 1 108 ? -5.933 9.419 9.463 1.00 92.31 108 PHE A O 1
ATOM 907 N N . ASP A 1 109 ? -4.605 7.696 10.029 1.00 92.69 109 ASP A N 1
ATOM 908 C CA . ASP A 1 109 ? -3.941 8.358 11.147 1.00 92.69 109 ASP A CA 1
ATOM 909 C C . ASP A 1 109 ? -2.418 8.150 11.113 1.00 92.69 109 ASP A C 1
ATOM 911 O O . ASP A 1 109 ? -1.870 7.426 10.278 1.00 92.69 109 ASP A O 1
ATOM 915 N N . TYR A 1 110 ? -1.711 8.845 12.007 1.00 94.50 110 TYR A N 1
ATOM 916 C CA . TYR A 1 110 ? -0.251 8.768 12.087 1.00 94.50 110 TYR A CA 1
ATOM 917 C C . TYR A 1 110 ? 0.262 7.416 12.593 1.00 94.50 110 TYR A C 1
ATOM 919 O O . TYR A 1 110 ? 1.399 7.068 12.287 1.00 94.50 110 TYR A O 1
ATOM 927 N N . GLY A 1 111 ? -0.548 6.652 13.334 1.00 95.00 111 GLY A N 1
ATOM 928 C CA . GLY A 1 111 ? -0.186 5.295 13.737 1.00 95.00 111 GLY A CA 1
ATOM 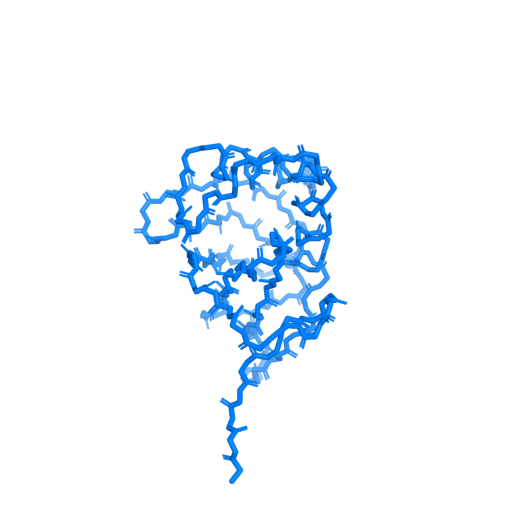929 C C . GLY A 1 111 ? -0.126 4.376 12.522 1.00 95.00 111 GLY A C 1
ATOM 930 O O . GLY A 1 111 ? 0.854 3.662 12.334 1.00 95.00 111 GLY A O 1
ATOM 931 N N . LEU A 1 112 ? -1.125 4.468 11.641 1.00 95.62 112 LEU A N 1
ATOM 932 C CA . LEU A 1 112 ? -1.142 3.731 10.381 1.00 95.62 112 LEU A CA 1
ATOM 933 C C . LEU A 1 112 ? 0.041 4.120 9.486 1.00 95.62 112 LEU A C 1
ATOM 935 O O . LEU A 1 112 ? 0.699 3.239 8.938 1.00 95.62 112 LEU A O 1
ATOM 939 N N . LEU A 1 113 ? 0.346 5.419 9.370 1.00 97.62 113 LEU A N 1
ATOM 940 C CA . LEU A 1 113 ? 1.525 5.882 8.629 1.00 97.62 113 LEU A CA 1
ATOM 941 C C . LEU A 1 113 ? 2.822 5.276 9.185 1.00 97.62 113 LEU A C 1
ATOM 943 O O . LEU A 1 113 ? 3.625 4.768 8.408 1.00 97.62 113 LEU A O 1
ATOM 947 N N . GLY A 1 114 ? 3.003 5.302 10.510 1.00 97.75 114 GLY A N 1
ATOM 948 C CA . GLY A 1 114 ? 4.190 4.750 11.167 1.00 97.75 114 GLY A CA 1
ATOM 949 C C . GLY A 1 114 ? 4.347 3.244 10.952 1.00 97.75 114 GLY A C 1
ATOM 950 O O . GLY A 1 114 ? 5.443 2.780 10.664 1.00 97.75 114 GLY A O 1
ATOM 951 N N . ASN A 1 115 ? 3.250 2.486 10.993 1.00 97.81 115 ASN A N 1
ATOM 952 C CA . ASN A 1 115 ? 3.271 1.047 10.718 1.00 97.81 115 ASN A CA 1
ATOM 953 C C . ASN A 1 115 ? 3.582 0.731 9.243 1.00 97.81 115 ASN A C 1
ATOM 955 O O . ASN A 1 115 ? 4.313 -0.215 8.953 1.00 97.81 115 ASN A O 1
ATOM 959 N N . ILE A 1 116 ? 3.076 1.529 8.293 1.00 98.25 116 ILE A N 1
ATOM 960 C CA . ILE A 1 116 ? 3.456 1.395 6.875 1.00 98.25 116 ILE A CA 1
ATOM 961 C C . ILE A 1 116 ? 4.961 1.646 6.710 1.00 98.25 116 ILE A C 1
ATOM 963 O O . ILE A 1 116 ? 5.644 0.878 6.035 1.00 98.25 116 ILE A O 1
ATOM 967 N N . GLU A 1 117 ? 5.482 2.701 7.337 1.00 98.31 117 GLU A N 1
ATOM 968 C CA . GLU A 1 117 ? 6.907 3.027 7.316 1.00 98.31 117 GLU A CA 1
ATOM 969 C C . GLU A 1 117 ? 7.756 1.889 7.902 1.00 98.31 117 GLU A C 1
ATOM 971 O O . GLU A 1 117 ? 8.669 1.403 7.233 1.00 98.31 117 GLU A O 1
ATOM 976 N N . GLU A 1 118 ? 7.418 1.401 9.097 1.00 98.44 118 GLU A N 1
ATOM 977 C CA . GLU A 1 118 ? 8.111 0.294 9.765 1.00 98.44 118 GLU A CA 1
ATOM 978 C C . GLU A 1 118 ? 8.172 -0.961 8.883 1.00 98.44 118 GLU A C 1
ATOM 980 O O . GLU A 1 118 ? 9.249 -1.541 8.690 1.00 98.44 118 GLU A O 1
ATOM 985 N N . PHE A 1 119 ? 7.042 -1.344 8.280 1.00 98.44 119 PHE A N 1
ATOM 986 C CA . PHE A 1 119 ? 6.993 -2.466 7.349 1.00 98.44 119 PHE A CA 1
ATOM 987 C C . PHE A 1 119 ? 7.947 -2.262 6.169 1.00 98.44 119 PHE A C 1
ATOM 989 O O . PHE A 1 119 ? 8.754 -3.145 5.875 1.00 98.44 119 PHE A O 1
ATOM 996 N N . LEU A 1 120 ? 7.900 -1.109 5.497 1.00 97.75 120 LEU A N 1
ATOM 997 C CA . LEU A 1 120 ? 8.734 -0.860 4.320 1.00 97.75 120 LEU A CA 1
ATOM 998 C C . LEU A 1 120 ? 10.230 -0.857 4.666 1.00 97.75 120 LEU A C 1
ATOM 1000 O O . LEU A 1 120 ? 11.033 -1.425 3.924 1.00 97.75 120 LEU A O 1
ATOM 1004 N N . PHE A 1 121 ? 10.614 -0.302 5.819 1.00 97.56 121 PHE A N 1
ATOM 1005 C CA . PHE A 1 121 ? 11.995 -0.373 6.306 1.00 97.56 121 PHE A CA 1
ATOM 1006 C C . PHE A 1 121 ? 12.438 -1.806 6.629 1.00 97.56 121 PHE A C 1
ATOM 1008 O O . PHE A 1 121 ? 13.596 -2.145 6.382 1.00 97.56 121 PHE A O 1
ATOM 1015 N N . SER A 1 122 ? 11.534 -2.675 7.094 1.00 97.19 122 SER A N 1
ATOM 1016 C CA . SER A 1 122 ? 11.826 -4.105 7.291 1.00 97.19 122 SER A CA 1
ATOM 1017 C C . SER A 1 122 ? 12.087 -4.863 5.977 1.00 97.19 122 SER A C 1
ATOM 1019 O O . SER A 1 122 ? 12.723 -5.916 5.983 1.00 97.19 122 SER A O 1
ATOM 1021 N N . LYS A 1 123 ? 11.625 -4.321 4.840 1.00 96.50 123 LYS A N 1
ATOM 1022 C CA . LYS A 1 123 ? 11.815 -4.864 3.482 1.00 96.50 123 LYS A CA 1
ATOM 1023 C C . LYS A 1 123 ? 12.968 -4.213 2.721 1.00 96.50 123 LYS A C 1
ATOM 1025 O O . LYS A 1 123 ? 13.135 -4.467 1.524 1.00 96.50 123 LYS A O 1
ATOM 1030 N N . LYS A 1 124 ? 13.741 -3.356 3.392 1.00 95.62 124 LYS A N 1
ATOM 1031 C CA . LYS A 1 124 ? 14.839 -2.623 2.774 1.00 95.62 124 LYS A CA 1
ATOM 1032 C C . LYS A 1 124 ? 15.872 -3.581 2.177 1.00 95.62 124 LYS A C 1
ATOM 1034 O O . LYS A 1 124 ? 16.247 -4.577 2.791 1.00 95.62 124 LYS A O 1
ATOM 1039 N N . ILE A 1 125 ? 16.357 -3.225 0.996 1.00 93.06 125 ILE A N 1
ATOM 1040 C CA . ILE A 1 125 ? 17.514 -3.841 0.348 1.00 93.06 125 ILE A CA 1
ATOM 1041 C C . ILE A 1 125 ? 18.671 -2.840 0.287 1.00 93.06 125 ILE A C 1
ATOM 1043 O O . ILE A 1 125 ? 18.448 -1.623 0.295 1.00 93.06 125 ILE A O 1
ATOM 1047 N N . ASP A 1 126 ? 19.894 -3.362 0.229 1.00 83.94 126 ASP A N 1
ATOM 1048 C CA . ASP A 1 126 ? 21.116 -2.567 0.064 1.00 83.94 126 ASP A CA 1
ATOM 1049 C C . ASP A 1 126 ? 21.269 -2.041 -1.378 1.00 83.94 126 ASP A C 1
ATOM 1051 O O . ASP A 1 126 ? 20.920 -2.754 -2.352 1.00 83.94 126 ASP A O 1
#